Protein AF-A0A258BRL9-F1 (afdb_monomer)

Solvent-accessible surface area (backbone atoms only — not comparable to full-atom values): 5324 Å² total; per-residue (Å²): 135,86,53,68,63,62,70,72,47,56,81,84,67,71,77,72,85,86,58,103,59,87,52,66,67,58,55,35,51,52,52,17,51,52,26,44,75,72,68,35,58,66,58,18,46,59,39,51,69,74,47,59,73,71,61,27,62,68,45,43,66,61,46,54,53,51,51,51,49,54,52,50,54,51,54,52,49,54,54,54,50,63,74,68,54,76,90,125

Secondary structure (DSSP, 8-state):
---HHHHHSTTTT-----SSS--HHHHHHHHHHHHHHTT-HHHHHHHHTT--HHHHHHHHHHHHHHHHHHHHHHHHHHHHHHTTS---

Foldseek 3Di:
DQQVCCVLCPPVPPPPCPDPDPDLLVVLCVQLSVCVVVVNLVSSLVSLVPDDDPSVVSCPVVSVVSVVVVVVVVVVVVVVVVVVDPDD

Radius of gyration: 17.31 Å; Cα contacts (8 Å, |Δi|>4): 47; chains: 1; bounding box: 36×28×56 Å

Nearest PDB structures (foldseek):
  4epf-assembly1_B  TM=7.807E-01  e=7.216E+00  Yersinia pestis
  7vci-assembly1_M  TM=4.460E-01  e=6.807E+00  Xenopus laevis

Mean predicted aligned error: 10.1 Å

Sequence (88 aa):
MKNMIDRVFGDAVTVRPANKRENPVVTTLDTASKALAAGDLSASVKALATLEGNAARAAQDWTRDANRRITLEAVLEDVRLSLIEPEN

pLDDT: mean 81.98, std 19.31, range [40.81, 97.88]

Structure (mmCIF, N/CA/C/O backbone):
data_AF-A0A258BRL9-F1
#
_entry.id   AF-A0A258BRL9-F1
#
loop_
_atom_site.group_PDB
_atom_site.id
_atom_site.type_symbol
_atom_site.label_atom_id
_atom_site.label_alt_id
_atom_site.label_comp_id
_atom_site.label_asym_id
_atom_site.label_entity_id
_atom_site.label_seq_id
_atom_site.pdbx_PDB_ins_code
_atom_site.Cartn_x
_atom_site.Cartn_y
_atom_site.Cartn_z
_atom_site.occupancy
_atom_site.B_iso_or_equiv
_atom_site.auth_seq_id
_atom_site.auth_comp_id
_atom_site.auth_asym_id
_atom_site.auth_atom_id
_atom_site.pdbx_PDB_model_num
ATOM 1 N N . MET A 1 1 ? -2.669 -18.944 -8.624 1.00 41.34 1 MET A N 1
ATOM 2 C CA . MET A 1 1 ? -3.156 -17.606 -8.222 1.00 41.34 1 MET A CA 1
ATOM 3 C C . MET A 1 1 ? -2.403 -16.590 -9.059 1.00 41.34 1 MET A C 1
ATOM 5 O O . MET A 1 1 ? -1.185 -16.656 -9.075 1.00 41.34 1 MET A O 1
ATOM 9 N N . LYS A 1 2 ? -3.095 -15.753 -9.837 1.00 46.56 2 LYS A N 1
ATOM 10 C CA . LYS A 1 2 ? -2.455 -14.723 -10.671 1.00 46.56 2 LYS A CA 1
ATOM 11 C C . LYS A 1 2 ? -2.163 -13.524 -9.762 1.00 46.56 2 LYS A C 1
ATOM 13 O O . LYS A 1 2 ? -3.094 -13.047 -9.112 1.00 46.56 2 LYS A O 1
ATOM 18 N N . ASN A 1 3 ? -0.899 -13.122 -9.633 1.00 59.22 3 ASN A N 1
ATOM 19 C CA . ASN A 1 3 ? -0.488 -12.114 -8.654 1.00 59.22 3 ASN A CA 1
ATOM 20 C C . ASN A 1 3 ? -1.054 -10.737 -9.034 1.00 59.22 3 ASN A C 1
ATOM 22 O O . ASN A 1 3 ? -1.208 -10.420 -10.211 1.00 59.22 3 ASN A O 1
ATOM 26 N N . MET A 1 4 ? -1.372 -9.907 -8.034 1.00 61.50 4 MET A N 1
ATOM 27 C CA . MET A 1 4 ? -1.917 -8.551 -8.226 1.00 61.50 4 MET A CA 1
ATOM 28 C C . MET A 1 4 ? -1.057 -7.712 -9.186 1.00 61.50 4 MET A C 1
ATOM 30 O O . MET A 1 4 ? -1.586 -6.935 -9.972 1.00 61.50 4 MET A O 1
ATOM 34 N N . ILE A 1 5 ? 0.260 -7.924 -9.165 1.00 59.44 5 ILE A N 1
ATOM 35 C CA . ILE A 1 5 ? 1.227 -7.237 -10.026 1.00 59.44 5 ILE A CA 1
ATOM 36 C C . ILE A 1 5 ? 0.995 -7.566 -11.506 1.00 59.44 5 ILE A C 1
ATOM 38 O O . ILE A 1 5 ? 0.896 -6.650 -12.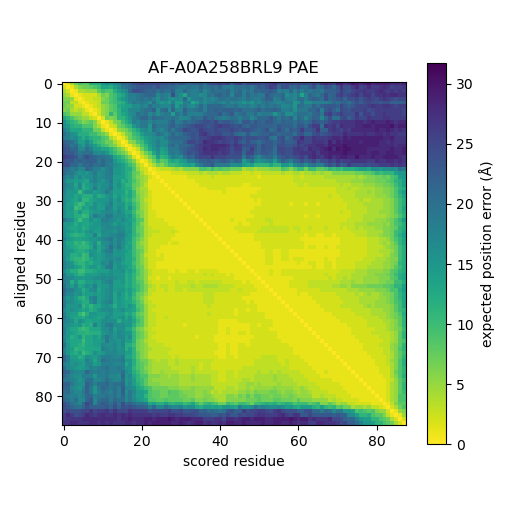316 1.00 59.44 5 ILE A O 1
ATOM 42 N N . ASP A 1 6 ? 0.771 -8.833 -11.862 1.00 58.88 6 ASP A N 1
ATOM 43 C CA . ASP A 1 6 ? 0.445 -9.218 -13.246 1.00 58.88 6 ASP A CA 1
ATOM 44 C C . ASP A 1 6 ? -0.879 -8.603 -13.722 1.00 58.88 6 ASP A C 1
ATOM 46 O O . ASP A 1 6 ? -1.111 -8.441 -14.919 1.00 58.88 6 ASP A O 1
ATOM 50 N N . ARG A 1 7 ? -1.775 -8.290 -12.779 1.00 60.16 7 ARG A N 1
ATOM 51 C CA . ARG A 1 7 ? -3.088 -7.698 -13.050 1.00 60.16 7 ARG A CA 1
ATOM 52 C C . ARG A 1 7 ? -3.026 -6.183 -13.231 1.00 60.16 7 ARG A C 1
ATOM 54 O O . ARG A 1 7 ? -3.754 -5.660 -14.064 1.00 60.16 7 ARG A O 1
ATOM 61 N N . VAL A 1 8 ? -2.200 -5.497 -12.444 1.00 61.75 8 VAL A N 1
ATOM 62 C CA . VAL A 1 8 ? -2.076 -4.028 -12.452 1.00 61.75 8 VAL A CA 1
ATOM 63 C C . VAL A 1 8 ? -1.089 -3.557 -13.523 1.00 61.75 8 VAL A C 1
ATOM 65 O O . VAL A 1 8 ? -1.318 -2.532 -14.153 1.00 61.75 8 VAL A O 1
ATOM 68 N N . PHE A 1 9 ? -0.026 -4.321 -13.777 1.00 60.88 9 PHE A N 1
ATOM 69 C CA . PHE A 1 9 ? 1.054 -3.941 -14.696 1.00 60.88 9 PHE A CA 1
ATOM 70 C C . PHE A 1 9 ? 1.055 -4.740 -16.015 1.00 60.88 9 PHE A C 1
ATOM 72 O O . PHE A 1 9 ? 2.016 -4.665 -16.784 1.00 60.88 9 PHE A O 1
ATOM 79 N N . GLY A 1 10 ? -0.004 -5.517 -16.272 1.00 47.84 10 GLY A N 1
ATOM 80 C CA . GLY A 1 10 ? -0.113 -6.428 -17.414 1.00 47.84 10 GLY A CA 1
ATOM 81 C C . GLY A 1 10 ? 0.129 -5.760 -18.776 1.00 47.84 10 GLY A C 1
ATOM 82 O O . GLY A 1 10 ? -0.391 -4.684 -19.057 1.00 47.84 10 GLY A O 1
ATOM 83 N N . ASP A 1 11 ? 0.9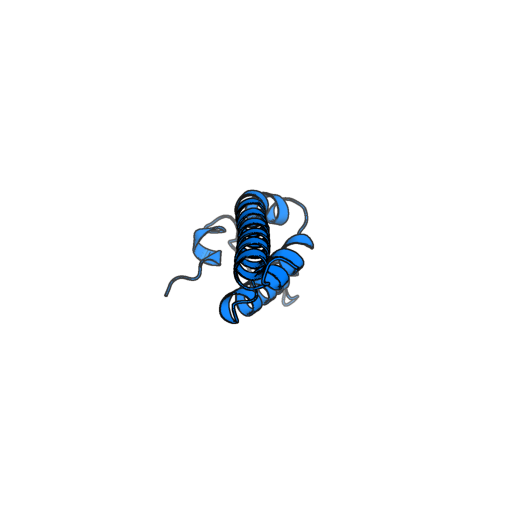24 -6.439 -19.608 1.00 49.94 11 ASP A N 1
ATOM 84 C CA . ASP A 1 11 ? 1.407 -6.100 -20.964 1.00 49.94 11 ASP A CA 1
ATOM 85 C C . ASP A 1 11 ? 2.394 -4.925 -21.096 1.00 49.94 11 ASP A C 1
ATOM 87 O O . ASP A 1 11 ? 3.326 -4.992 -21.902 1.00 49.94 11 ASP A O 1
ATOM 91 N N . ALA A 1 12 ? 2.299 -3.898 -20.247 1.00 46.97 12 ALA A N 1
ATOM 92 C CA . ALA A 1 12 ? 3.257 -2.783 -20.240 1.00 46.97 12 ALA A CA 1
ATOM 93 C C . ALA A 1 12 ? 4.671 -3.197 -19.771 1.00 46.97 12 ALA A C 1
ATOM 95 O O . ALA A 1 12 ? 5.655 -2.512 -20.054 1.00 46.97 12 ALA A O 1
ATOM 96 N N . VAL A 1 13 ? 4.782 -4.336 -19.078 1.00 45.50 13 VAL A N 1
ATOM 97 C CA . VAL A 1 13 ? 6.032 -4.910 -18.559 1.00 45.50 13 VAL A CA 1
ATOM 98 C C . VAL A 1 13 ? 6.333 -6.237 -19.269 1.00 45.50 13 VAL A C 1
ATOM 100 O O . VAL A 1 13 ? 6.480 -7.287 -18.653 1.00 45.50 13 VAL A O 1
ATOM 103 N N . THR A 1 14 ? 6.453 -6.221 -20.598 1.00 45.62 14 THR A N 1
ATOM 104 C CA . THR A 1 14 ? 7.140 -7.321 -21.296 1.00 45.62 14 THR A CA 1
ATOM 105 C C . THR A 1 14 ? 8.646 -7.119 -21.124 1.00 45.62 14 THR A C 1
ATOM 107 O O . THR A 1 14 ? 9.302 -6.455 -21.928 1.00 45.62 14 THR A O 1
ATOM 110 N N . VAL A 1 15 ? 9.217 -7.644 -20.036 1.00 52.53 15 VAL A N 1
ATOM 111 C CA . VAL A 1 15 ? 10.666 -7.583 -19.796 1.00 52.53 15 VAL A CA 1
ATOM 112 C C . VAL A 1 15 ? 11.349 -8.561 -20.750 1.00 52.53 15 VAL A C 1
ATOM 114 O O . VAL A 1 15 ? 11.476 -9.748 -20.467 1.00 52.53 15 VAL A O 1
ATOM 117 N N . ARG A 1 16 ? 11.783 -8.082 -21.917 1.00 44.09 16 ARG A N 1
ATOM 118 C CA . ARG A 1 16 ? 12.711 -8.835 -22.767 1.00 44.09 16 ARG A CA 1
ATOM 119 C C . ARG A 1 16 ? 14.042 -8.914 -22.002 1.00 44.09 16 ARG A C 1
ATOM 121 O O . ARG A 1 16 ? 14.621 -7.856 -21.744 1.00 44.09 16 ARG A O 1
ATOM 128 N N . PRO A 1 17 ? 14.543 -10.098 -21.599 1.00 44.38 17 PRO A N 1
ATOM 129 C CA . PRO A 1 17 ? 15.762 -10.181 -20.806 1.00 44.38 17 PRO A CA 1
ATOM 130 C C . PRO A 1 17 ? 16.952 -9.957 -21.739 1.00 44.38 17 PRO A C 1
ATOM 132 O O . PRO A 1 17 ? 17.517 -10.896 -22.288 1.00 44.38 17 PRO A O 1
ATOM 135 N N . ALA A 1 18 ? 17.296 -8.693 -21.984 1.00 40.81 18 ALA A N 1
ATOM 136 C CA . ALA A 1 18 ? 18.408 -8.359 -22.864 1.00 40.81 18 ALA A CA 1
ATOM 137 C C . ALA A 1 18 ? 19.761 -8.424 -22.150 1.00 40.81 18 ALA A C 1
ATOM 139 O O . ALA A 1 18 ? 20.765 -8.530 -22.834 1.00 40.81 18 ALA A O 1
ATOM 140 N N . ASN A 1 19 ? 19.825 -8.395 -20.814 1.00 41.97 19 ASN A N 1
ATOM 141 C CA . ASN A 1 19 ? 21.082 -8.520 -20.075 1.00 41.97 19 ASN A CA 1
ATOM 142 C C . ASN A 1 19 ? 20.827 -8.989 -18.638 1.00 41.97 19 ASN A C 1
ATOM 144 O O . ASN A 1 19 ? 19.869 -8.554 -18.008 1.00 41.97 19 ASN A O 1
ATOM 148 N N . LYS A 1 20 ? 21.711 -9.846 -18.110 1.00 50.59 20 LYS A N 1
ATOM 149 C CA . LYS A 1 20 ? 21.753 -10.340 -16.718 1.00 50.59 20 LYS A CA 1
ATOM 150 C C . LYS A 1 20 ? 22.081 -9.230 -15.691 1.00 50.59 20 LYS A C 1
ATOM 152 O O . LYS A 1 20 ? 22.999 -9.375 -14.891 1.00 50.59 20 LYS A O 1
ATOM 157 N N . ARG A 1 21 ? 21.382 -8.096 -15.732 1.00 54.19 21 ARG A N 1
ATOM 158 C CA . ARG A 1 21 ? 21.316 -7.120 -14.638 1.00 54.19 21 ARG A CA 1
ATOM 159 C C . ARG A 1 21 ? 19.890 -7.154 -14.121 1.00 54.19 21 ARG A C 1
ATOM 161 O O . ARG A 1 21 ? 18.962 -7.007 -14.912 1.00 54.19 21 ARG A O 1
ATOM 168 N N . GLU A 1 22 ? 19.729 -7.390 -12.824 1.00 63.84 22 GLU A N 1
ATOM 169 C CA . GLU A 1 22 ? 18.427 -7.273 -12.171 1.00 63.84 22 GLU A CA 1
ATOM 170 C C . GLU A 1 22 ? 17.813 -5.917 -12.526 1.00 63.84 22 GLU A C 1
ATOM 172 O O . GLU A 1 22 ? 18.442 -4.870 -12.365 1.00 63.84 22 GLU A O 1
ATOM 177 N N . ASN A 1 23 ? 16.610 -5.947 -13.100 1.00 81.38 23 ASN A N 1
ATOM 178 C CA . ASN A 1 23 ? 15.886 -4.732 -13.426 1.00 81.38 23 ASN A CA 1
ATOM 179 C C . ASN A 1 23 ? 15.419 -4.111 -12.098 1.00 81.38 23 ASN A C 1
ATOM 181 O O . ASN A 1 23 ? 14.634 -4.754 -11.400 1.00 81.38 23 ASN A O 1
ATOM 185 N N . PRO A 1 24 ? 15.848 -2.885 -11.751 1.00 84.62 24 PRO A N 1
ATOM 186 C CA . PRO A 1 24 ? 15.527 -2.276 -10.461 1.00 84.62 24 PRO A CA 1
ATOM 187 C C . PRO A 1 24 ? 14.016 -2.158 -10.225 1.00 84.62 24 PRO A C 1
ATOM 189 O O . PRO A 1 24 ? 13.560 -2.328 -9.100 1.00 84.62 24 PRO A O 1
ATOM 192 N N . VAL A 1 25 ? 13.220 -1.971 -11.287 1.00 88.19 25 VAL A N 1
ATOM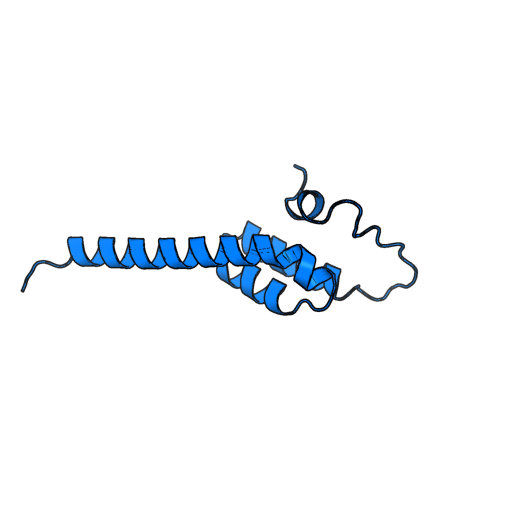 193 C CA . VAL A 1 25 ? 11.752 -1.961 -11.192 1.00 88.19 25 VAL A CA 1
ATOM 194 C C . VAL A 1 25 ? 11.226 -3.322 -10.737 1.00 88.19 25 VAL A C 1
ATOM 196 O O . VAL A 1 25 ? 10.351 -3.385 -9.880 1.00 88.19 25 VAL A O 1
ATOM 199 N N . VAL A 1 26 ? 11.774 -4.418 -11.268 1.00 88.25 26 VAL A N 1
ATOM 200 C CA . VAL A 1 26 ? 11.364 -5.781 -10.895 1.00 88.25 26 VAL A CA 1
ATOM 201 C C . VAL A 1 26 ? 11.714 -6.066 -9.435 1.00 88.25 26 VAL A C 1
ATOM 203 O O . VAL A 1 26 ? 10.877 -6.594 -8.709 1.00 88.25 26 VAL A O 1
ATOM 206 N N . THR A 1 27 ? 12.897 -5.656 -8.976 1.00 91.44 27 THR A N 1
ATOM 207 C CA . THR A 1 27 ? 13.309 -5.814 -7.572 1.00 91.44 27 THR A CA 1
ATOM 208 C C . THR A 1 27 ? 12.412 -5.020 -6.614 1.00 91.44 27 THR A C 1
ATOM 210 O O . THR A 1 27 ? 12.001 -5.539 -5.572 1.00 91.44 27 THR A O 1
ATOM 213 N N . THR A 1 28 ? 12.047 -3.782 -6.966 1.00 93.31 28 THR A N 1
ATOM 214 C CA . THR A 1 28 ? 11.104 -2.972 -6.176 1.00 93.31 28 THR A CA 1
ATOM 215 C C . THR A 1 28 ? 9.716 -3.614 -6.116 1.00 93.31 28 THR A C 1
ATOM 217 O O . THR A 1 28 ? 9.115 -3.681 -5.042 1.00 93.31 28 THR A O 1
ATOM 220 N N . LEU A 1 29 ? 9.217 -4.129 -7.243 1.00 92.06 29 LEU A N 1
ATOM 221 C CA . LEU A 1 29 ? 7.924 -4.812 -7.313 1.00 92.06 29 LEU A CA 1
ATOM 222 C C . LEU A 1 29 ? 7.906 -6.109 -6.489 1.00 92.06 29 LEU A C 1
ATOM 224 O O . LEU A 1 29 ? 6.934 -6.360 -5.778 1.00 92.06 29 LEU A O 1
ATOM 228 N N . ASP A 1 30 ? 8.977 -6.905 -6.525 1.00 92.94 30 ASP A N 1
ATOM 229 C CA . ASP A 1 30 ? 9.117 -8.109 -5.694 1.00 92.94 30 ASP A CA 1
ATOM 230 C C . ASP A 1 30 ? 9.132 -7.765 -4.194 1.00 92.94 30 ASP A C 1
ATOM 232 O O . ASP A 1 30 ? 8.418 -8.382 -3.401 1.00 92.94 30 ASP A O 1
ATOM 236 N N . THR A 1 31 ? 9.868 -6.717 -3.811 1.00 94.75 31 THR A N 1
ATOM 237 C CA . THR A 1 31 ? 9.905 -6.221 -2.425 1.00 94.75 31 THR A CA 1
ATOM 238 C C . THR A 1 31 ? 8.516 -5.791 -1.949 1.00 94.75 31 THR A C 1
ATOM 240 O O . THR A 1 31 ? 8.072 -6.211 -0.878 1.00 94.75 31 THR A O 1
ATOM 243 N N . ALA A 1 32 ? 7.798 -5.010 -2.761 1.00 95.12 32 ALA A N 1
ATOM 244 C CA . ALA A 1 32 ? 6.432 -4.592 -2.4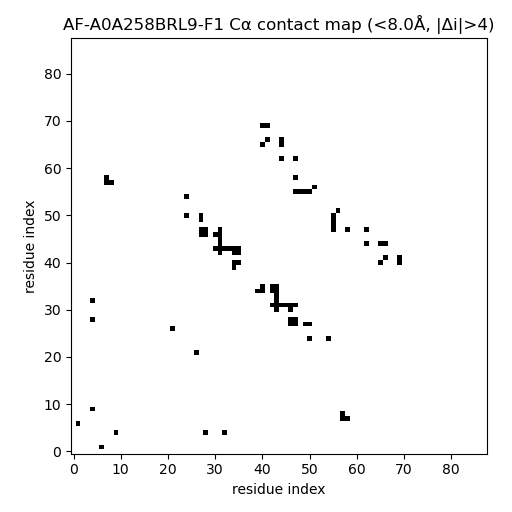57 1.00 95.12 32 ALA A CA 1
ATOM 245 C C . ALA A 1 32 ? 5.482 -5.797 -2.334 1.00 95.12 32 ALA A C 1
ATOM 247 O O . ALA A 1 32 ? 4.710 -5.891 -1.379 1.00 95.12 32 ALA A O 1
ATOM 248 N N . SER A 1 33 ? 5.586 -6.771 -3.246 1.00 93.69 33 SER A N 1
ATOM 249 C CA . SER A 1 33 ? 4.767 -7.988 -3.214 1.00 93.69 33 SER A CA 1
ATOM 250 C C . SER A 1 33 ? 4.991 -8.816 -1.950 1.00 93.69 33 SER A C 1
ATOM 252 O O . SER A 1 33 ? 4.031 -9.354 -1.398 1.00 93.69 33 SER A O 1
ATOM 254 N N . LYS A 1 34 ? 6.241 -8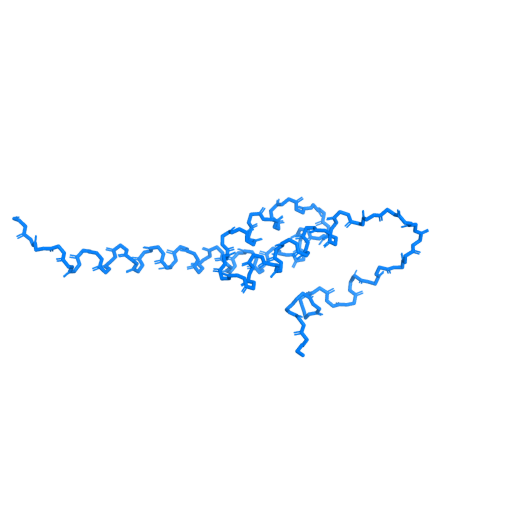.940 -1.492 1.00 95.00 34 LYS A N 1
ATOM 255 C CA . LYS A 1 34 ? 6.583 -9.674 -0.265 1.00 95.00 34 LYS A CA 1
ATOM 256 C C . LYS A 1 34 ? 6.031 -8.985 0.979 1.00 95.00 34 LYS A C 1
ATOM 258 O O . LYS A 1 34 ? 5.457 -9.663 1.826 1.00 95.00 34 LYS A O 1
ATOM 263 N N . ALA A 1 35 ? 6.146 -7.660 1.061 1.00 95.44 35 ALA A N 1
ATOM 264 C CA . ALA A 1 35 ? 5.560 -6.881 2.150 1.00 95.44 35 ALA A CA 1
ATOM 265 C C . ALA A 1 35 ? 4.035 -7.058 2.209 1.00 95.44 35 ALA A C 1
ATOM 267 O O . ALA A 1 35 ? 3.487 -7.386 3.260 1.00 95.44 35 ALA A O 1
ATOM 268 N N . LEU A 1 36 ? 3.358 -6.964 1.059 1.00 93.44 36 LEU A N 1
ATOM 269 C CA . LEU A 1 36 ? 1.915 -7.177 0.980 1.00 93.44 36 LEU A CA 1
ATOM 270 C C . LEU A 1 36 ? 1.509 -8.603 1.388 1.00 93.44 36 LEU A C 1
ATOM 272 O O . LEU A 1 36 ? 0.533 -8.774 2.114 1.00 93.44 36 LEU A O 1
ATOM 276 N N . ALA A 1 37 ? 2.260 -9.624 0.961 1.00 93.94 37 ALA A N 1
ATOM 277 C CA . ALA A 1 37 ? 2.015 -11.015 1.351 1.00 93.94 37 ALA A CA 1
ATOM 278 C C . ALA A 1 37 ? 2.208 -11.255 2.859 1.00 93.94 37 ALA A C 1
ATOM 280 O O . ALA A 1 37 ? 1.554 -12.127 3.427 1.00 93.94 37 ALA A O 1
ATOM 281 N N . ALA A 1 38 ? 3.069 -10.467 3.507 1.00 95.69 38 ALA A N 1
ATOM 282 C CA . ALA A 1 38 ? 3.252 -10.460 4.955 1.00 95.69 38 ALA A CA 1
ATOM 283 C C . ALA A 1 38 ? 2.200 -9.614 5.704 1.00 95.69 38 ALA A C 1
ATOM 285 O O . ALA A 1 38 ? 2.229 -9.560 6.930 1.00 95.69 38 ALA A O 1
ATOM 286 N N . GLY A 1 39 ? 1.277 -8.959 4.990 1.00 94.44 39 GLY A N 1
ATOM 287 C CA . GLY A 1 39 ? 0.264 -8.072 5.569 1.00 94.44 39 GLY A CA 1
ATOM 288 C C . GLY A 1 39 ? 0.749 -6.646 5.850 1.00 94.44 39 GLY A C 1
ATOM 289 O O . GLY A 1 39 ? -0.013 -5.848 6.387 1.00 94.44 39 GLY A O 1
ATOM 290 N N . ASP A 1 40 ? 1.976 -6.294 5.462 1.00 97.00 40 ASP A N 1
ATOM 291 C CA . ASP A 1 40 ? 2.552 -4.965 5.675 1.00 97.00 40 ASP A CA 1
ATOM 292 C C . ASP A 1 40 ? 2.289 -4.049 4.468 1.00 97.00 40 ASP A C 1
ATOM 294 O O . ASP A 1 40 ? 3.112 -3.877 3.557 1.00 97.00 40 ASP A O 1
ATOM 298 N N . LEU A 1 41 ? 1.089 -3.462 4.448 1.00 96.25 41 LEU A N 1
ATOM 299 C CA . LEU A 1 41 ? 0.673 -2.539 3.392 1.00 96.25 41 LEU A CA 1
ATOM 300 C C . LEU A 1 41 ? 1.542 -1.268 3.359 1.00 96.25 41 LEU A C 1
ATOM 302 O O . LEU A 1 41 ? 1.858 -0.768 2.278 1.00 96.25 41 LEU A O 1
ATOM 306 N N . SER A 1 42 ? 1.983 -0.783 4.522 1.00 97.56 42 SER A N 1
ATOM 307 C CA . SER A 1 42 ? 2.833 0.406 4.651 1.00 97.56 42 SER A CA 1
ATOM 308 C C . SER A 1 42 ? 4.219 0.187 4.043 1.00 97.56 42 SER A C 1
ATOM 310 O O . SER A 1 42 ? 4.697 1.029 3.275 1.00 97.56 42 SER A O 1
ATOM 312 N N . ALA A 1 43 ? 4.859 -0.955 4.310 1.00 97.31 43 ALA A N 1
ATOM 313 C CA . ALA A 1 43 ? 6.133 -1.302 3.685 1.00 97.31 43 ALA A CA 1
ATOM 314 C C . ALA A 1 43 ? 5.991 -1.518 2.173 1.00 97.31 43 ALA A C 1
ATOM 316 O O . ALA A 1 43 ? 6.872 -1.106 1.415 1.00 97.31 43 ALA A O 1
ATOM 317 N N . SER A 1 44 ? 4.867 -2.081 1.715 1.00 97.12 44 SER A N 1
ATOM 318 C CA . SER A 1 44 ? 4.582 -2.199 0.281 1.00 97.12 44 SER A CA 1
ATOM 319 C C . SER A 1 44 ? 4.500 -0.827 -0.397 1.00 97.12 44 SER A C 1
ATOM 321 O O . SER A 1 44 ? 5.116 -0.625 -1.442 1.00 97.12 44 SER A O 1
ATOM 323 N N . VAL A 1 45 ? 3.779 0.132 0.193 1.00 97.44 45 VAL A N 1
ATOM 324 C CA . VAL A 1 45 ? 3.691 1.509 -0.323 1.00 97.44 45 VAL A CA 1
ATOM 325 C C . VAL A 1 45 ? 5.063 2.183 -0.332 1.00 97.44 45 VAL A C 1
ATOM 327 O O . VAL A 1 45 ? 5.445 2.794 -1.330 1.00 97.44 45 VAL A O 1
ATOM 330 N N . LYS A 1 46 ? 5.838 2.030 0.748 1.00 97.50 46 LYS A N 1
ATOM 331 C CA . LYS A 1 46 ? 7.185 2.602 0.861 1.00 97.50 46 LYS A CA 1
ATOM 332 C C . LYS A 1 46 ? 8.134 2.072 -0.214 1.00 97.50 46 LYS A C 1
ATOM 334 O O . LYS A 1 46 ? 8.927 2.845 -0.744 1.00 97.50 46 LYS A O 1
ATOM 339 N N . ALA A 1 47 ? 8.047 0.786 -0.549 1.00 96.12 47 ALA A N 1
ATOM 340 C CA . ALA A 1 47 ? 8.830 0.206 -1.634 1.00 96.12 47 ALA A CA 1
ATOM 341 C C . ALA A 1 47 ? 8.445 0.822 -2.990 1.00 96.12 47 ALA A C 1
ATOM 343 O O . ALA A 1 47 ? 9.319 1.266 -3.727 1.00 96.12 47 ALA A O 1
ATOM 344 N N . LEU A 1 48 ? 7.150 0.923 -3.308 1.00 95.62 48 LEU A N 1
ATOM 345 C CA . LEU A 1 48 ? 6.707 1.493 -4.589 1.00 95.62 48 LEU A CA 1
ATOM 346 C C . LEU A 1 48 ? 7.007 2.990 -4.736 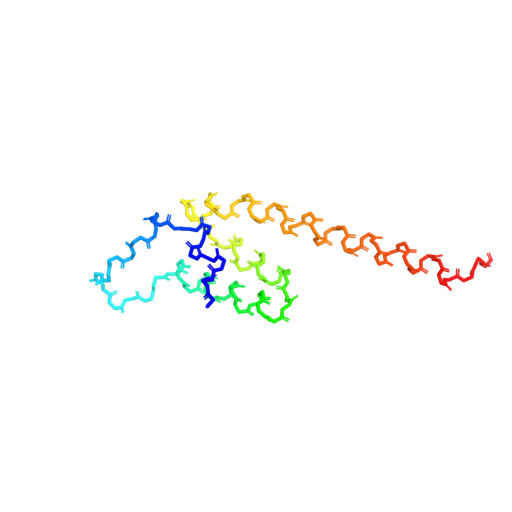1.00 95.62 48 LEU A C 1
ATOM 348 O O . LEU A 1 48 ? 7.170 3.462 -5.859 1.00 95.62 48 LEU A O 1
ATOM 352 N N . ALA A 1 49 ? 7.130 3.730 -3.631 1.00 95.25 49 ALA A N 1
ATOM 353 C CA . ALA A 1 49 ? 7.483 5.149 -3.648 1.00 95.25 49 ALA A CA 1
ATOM 354 C C . ALA A 1 49 ? 8.877 5.434 -4.242 1.00 95.25 49 ALA A C 1
ATOM 356 O O . ALA A 1 49 ? 9.159 6.577 -4.591 1.00 95.25 49 ALA A O 1
ATOM 357 N N . THR A 1 50 ? 9.742 4.421 -4.377 1.00 94.56 50 THR A N 1
ATOM 358 C CA . THR A 1 50 ? 11.061 4.564 -5.015 1.00 94.56 50 THR A CA 1
ATOM 359 C C . THR A 1 50 ? 11.013 4.419 -6.537 1.00 94.56 50 THR A C 1
ATOM 361 O O . THR A 1 50 ? 12.049 4.534 -7.188 1.00 94.56 50 THR A O 1
ATOM 364 N N . LEU A 1 51 ? 9.857 4.073 -7.114 1.00 93.75 51 LEU A N 1
ATOM 365 C CA . LEU A 1 51 ? 9.707 3.979 -8.562 1.00 93.75 51 LEU A CA 1
ATOM 366 C C . LEU A 1 51 ? 9.726 5.373 -9.188 1.00 93.75 51 LEU A C 1
ATOM 368 O O . LEU A 1 51 ? 9.209 6.336 -8.628 1.00 93.75 51 LEU A O 1
ATOM 372 N N . GLU A 1 52 ? 10.239 5.450 -10.413 1.00 91.56 52 GLU A N 1
ATOM 373 C CA . GLU A 1 52 ? 10.254 6.674 -11.214 1.00 91.56 52 GLU A CA 1
ATOM 374 C C . GLU A 1 52 ? 9.625 6.444 -12.598 1.00 91.56 52 GLU A C 1
ATOM 376 O O . GLU A 1 52 ? 9.387 5.313 -13.041 1.00 91.56 52 GLU A O 1
ATOM 381 N N . GLY A 1 53 ? 9.330 7.540 -13.300 1.00 92.00 53 GLY A N 1
ATOM 382 C CA . GLY A 1 53 ? 8.863 7.512 -14.685 1.00 92.00 53 GLY A CA 1
ATOM 383 C C . GLY A 1 53 ? 7.558 6.734 -14.884 1.00 92.00 53 GLY A C 1
ATOM 384 O O . GLY A 1 53 ? 6.580 6.91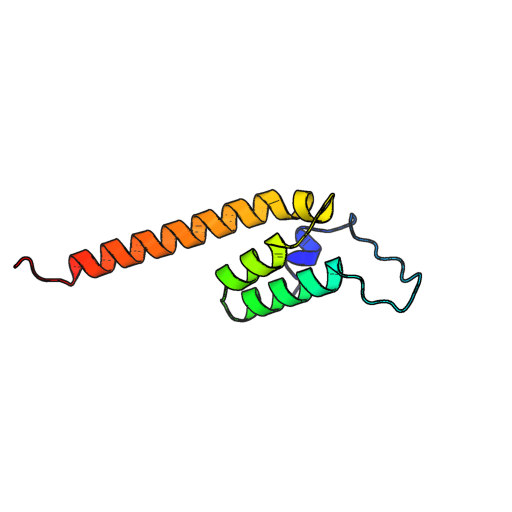6 -14.159 1.00 92.00 53 GLY A O 1
ATOM 385 N N . ASN A 1 54 ? 7.521 5.880 -15.909 1.00 90.00 54 ASN A N 1
ATOM 386 C CA . ASN A 1 54 ? 6.306 5.143 -16.274 1.00 90.00 54 ASN A CA 1
ATOM 387 C C . ASN A 1 54 ? 5.893 4.115 -15.213 1.00 90.00 54 ASN A C 1
ATOM 389 O O . ASN A 1 54 ? 4.699 3.906 -15.020 1.00 90.00 54 ASN A O 1
ATOM 393 N N . ALA A 1 55 ? 6.852 3.522 -14.497 1.00 87.31 55 ALA A N 1
ATOM 394 C CA . ALA A 1 55 ? 6.557 2.581 -13.419 1.00 87.31 55 ALA A CA 1
ATOM 395 C C . ALA A 1 55 ? 5.872 3.284 -12.236 1.00 87.31 55 ALA A C 1
ATOM 397 O O . ALA A 1 55 ? 4.878 2.779 -11.718 1.00 87.31 55 ALA A O 1
ATOM 398 N N . ALA A 1 56 ? 6.338 4.485 -11.872 1.00 91.94 56 ALA A N 1
ATOM 399 C CA . ALA A 1 56 ? 5.695 5.308 -10.845 1.00 91.94 56 ALA A CA 1
ATOM 400 C C . ALA A 1 56 ? 4.258 5.683 -11.227 1.00 91.94 56 ALA A C 1
ATOM 402 O O . ALA A 1 56 ? 3.342 5.533 -10.422 1.00 91.94 56 ALA A O 1
ATOM 403 N N . ARG A 1 57 ? 4.047 6.118 -12.479 1.00 93.25 57 ARG A N 1
ATOM 404 C CA . ARG A 1 57 ? 2.707 6.459 -12.988 1.00 93.25 57 ARG A CA 1
ATOM 405 C C . ARG A 1 57 ? 1.763 5.261 -12.959 1.00 93.25 57 ARG A C 1
ATOM 407 O O . ARG A 1 57 ? 0.625 5.405 -12.535 1.00 93.25 57 ARG A O 1
ATOM 414 N N . ALA A 1 58 ? 2.238 4.081 -13.353 1.00 91.25 58 ALA A N 1
ATOM 415 C CA . ALA A 1 58 ? 1.433 2.861 -13.321 1.00 91.25 58 ALA A CA 1
ATOM 416 C C . ALA A 1 58 ? 1.045 2.438 -11.890 1.00 91.25 58 ALA A C 1
ATOM 418 O O . ALA A 1 58 ? -0.027 1.879 -11.682 1.00 91.25 58 ALA A O 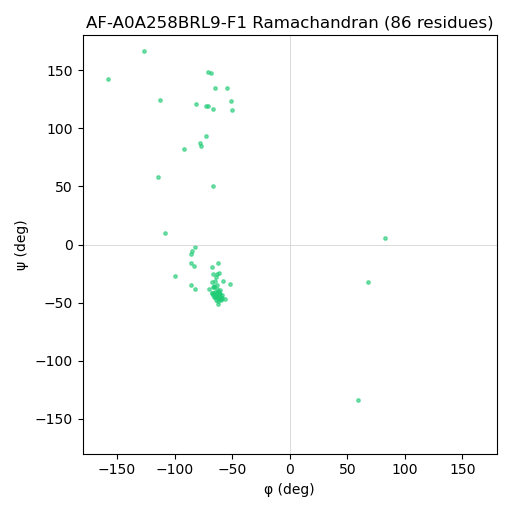1
ATOM 419 N N . ALA A 1 59 ? 1.889 2.726 -10.894 1.00 92.44 59 ALA A N 1
ATOM 420 C CA . ALA A 1 59 ? 1.622 2.417 -9.489 1.00 92.44 59 ALA A CA 1
ATOM 421 C C . ALA A 1 59 ? 0.808 3.499 -8.751 1.00 92.44 59 ALA A C 1
ATOM 423 O O . ALA A 1 59 ? 0.427 3.291 -7.596 1.00 92.44 59 ALA A O 1
ATOM 424 N N . GLN A 1 60 ? 0.560 4.657 -9.372 1.00 93.19 60 GLN A N 1
ATOM 425 C CA . GLN A 1 60 ? 0.044 5.849 -8.697 1.00 93.19 60 GLN A CA 1
ATOM 426 C C . GLN A 1 60 ? -1.344 5.640 -8.080 1.00 93.19 60 GLN A C 1
ATOM 428 O O . GLN A 1 60 ? -1.532 5.921 -6.895 1.00 93.19 60 GLN A O 1
ATOM 433 N N . ASP A 1 61 ? -2.302 5.131 -8.856 1.00 95.38 61 ASP A N 1
ATOM 434 C CA . ASP A 1 61 ? -3.680 4.946 -8.384 1.00 95.38 61 ASP A CA 1
ATOM 435 C C . ASP A 1 61 ? -3.749 3.917 -7.258 1.00 95.38 61 ASP A C 1
ATOM 437 O O . ASP A 1 61 ? -4.331 4.175 -6.204 1.00 95.38 61 ASP A O 1
ATOM 441 N N . TRP A 1 62 ? -3.049 2.795 -7.430 1.00 94.69 62 TRP A N 1
ATOM 442 C CA . TRP A 1 62 ? -2.949 1.772 -6.396 1.00 94.69 62 TRP A CA 1
ATOM 443 C C . TRP A 1 62 ? -2.332 2.324 -5.104 1.00 94.69 62 TRP A C 1
ATOM 445 O O . TRP A 1 62 ? -2.854 2.096 -4.015 1.00 94.69 62 TRP A O 1
ATOM 455 N N . THR A 1 63 ? -1.250 3.100 -5.216 1.00 96.44 63 THR A N 1
ATOM 456 C CA . THR A 1 63 ? -0.561 3.689 -4.059 1.00 96.44 63 THR A CA 1
ATOM 457 C C . THR A 1 63 ? -1.451 4.706 -3.346 1.00 96.44 63 THR A C 1
ATOM 459 O O . THR A 1 63 ? -1.457 4.786 -2.118 1.00 96.44 63 THR A O 1
ATOM 462 N N . ARG A 1 64 ? -2.246 5.473 -4.096 1.00 97.12 64 ARG A N 1
ATOM 463 C CA . ARG A 1 64 ? -3.231 6.407 -3.540 1.00 97.12 64 ARG A CA 1
ATOM 464 C C . ARG A 1 64 ? -4.318 5.678 -2.751 1.00 97.12 64 ARG A C 1
ATOM 466 O O . ARG A 1 64 ? -4.658 6.117 -1.655 1.00 97.12 64 ARG A O 1
ATOM 473 N N . ASP A 1 65 ? -4.834 4.569 -3.268 1.00 96.75 65 ASP A N 1
ATOM 474 C CA . ASP A 1 65 ? -5.855 3.775 -2.580 1.00 96.75 65 ASP A CA 1
ATOM 475 C C . ASP A 1 65 ? -5.298 3.041 -1.354 1.00 96.75 65 ASP A C 1
ATOM 477 O O . ASP A 1 65 ? -5.938 3.028 -0.301 1.00 96.75 65 ASP A O 1
ATOM 481 N N . ALA A 1 66 ? -4.073 2.520 -1.439 1.00 96.38 66 ALA A N 1
ATOM 482 C CA . ALA A 1 66 ? -3.380 1.923 -0.302 1.00 96.38 66 ALA A CA 1
ATOM 483 C C . ALA A 1 66 ? -3.170 2.935 0.837 1.00 96.38 66 ALA A C 1
ATOM 485 O O . ALA A 1 66 ? -3.476 2.635 1.988 1.00 96.38 66 ALA A O 1
ATOM 486 N N . ASN A 1 67 ? -2.736 4.160 0.522 1.00 97.56 67 ASN A N 1
ATOM 487 C CA . ASN A 1 67 ? -2.580 5.217 1.526 1.00 97.56 67 ASN A CA 1
ATOM 488 C C . ASN A 1 67 ? -3.907 5.594 2.196 1.00 97.56 67 ASN A C 1
ATOM 490 O O . ASN A 1 67 ? -3.951 5.765 3.409 1.00 97.56 67 ASN A O 1
ATOM 494 N N . ARG A 1 68 ? -5.011 5.665 1.440 1.00 97.88 68 ARG A N 1
ATOM 495 C CA . ARG A 1 68 ? -6.343 5.906 2.023 1.00 97.88 68 ARG A CA 1
ATOM 496 C C . ARG A 1 68 ? -6.745 4.825 3.008 1.00 97.88 68 ARG A C 1
ATOM 498 O O . ARG A 1 68 ? -7.300 5.140 4.055 1.00 97.88 68 ARG A O 1
ATOM 505 N N . ARG A 1 69 ? -6.475 3.565 2.665 1.00 96.88 69 ARG A N 1
ATOM 506 C CA . ARG A 1 69 ? -6.740 2.437 3.551 1.00 96.88 69 ARG A CA 1
ATOM 507 C C . ARG A 1 69 ? -5.917 2.541 4.834 1.00 96.88 69 ARG A C 1
ATOM 509 O O . ARG A 1 69 ? -6.499 2.415 5.901 1.00 96.88 69 ARG A O 1
ATOM 516 N N . ILE A 1 70 ? -4.621 2.840 4.731 1.00 96.56 70 ILE A N 1
ATOM 517 C CA . ILE A 1 70 ? -3.746 3.051 5.896 1.00 96.56 70 ILE A CA 1
ATOM 518 C C . ILE A 1 70 ? -4.310 4.155 6.802 1.00 96.56 70 ILE A C 1
ATOM 520 O O . ILE A 1 70 ? -4.428 3.965 8.008 1.00 96.56 70 ILE A O 1
ATOM 524 N N . THR A 1 71 ? -4.711 5.295 6.231 1.00 96.75 71 THR A N 1
ATOM 525 C CA . THR A 1 71 ? -5.317 6.389 7.005 1.00 96.75 71 THR A CA 1
ATOM 526 C C . THR A 1 71 ? -6.622 5.967 7.677 1.00 96.75 71 THR A C 1
ATOM 528 O O . THR A 1 71 ? -6.834 6.288 8.841 1.00 96.75 71 THR A O 1
ATOM 531 N N . LEU A 1 72 ? -7.493 5.244 6.969 1.00 97.44 72 LEU A N 1
ATOM 532 C CA . LEU A 1 72 ? -8.753 4.765 7.533 1.00 97.44 72 LEU A CA 1
ATOM 533 C C . LEU A 1 72 ? -8.516 3.786 8.688 1.00 97.44 72 LEU A C 1
ATOM 535 O O . LEU A 1 72 ? -9.174 3.901 9.715 1.00 97.44 72 LEU A O 1
ATOM 539 N N . GLU A 1 73 ? -7.581 2.848 8.533 1.00 95.50 73 GLU A N 1
ATOM 540 C CA . GLU A 1 73 ? -7.220 1.889 9.582 1.00 95.50 73 GLU A CA 1
ATOM 541 C C . GLU A 1 73 ? -6.678 2.603 10.830 1.00 95.50 73 GLU A C 1
ATOM 543 O O . GLU A 1 73 ? -7.092 2.268 11.936 1.00 95.50 73 GLU A O 1
ATOM 548 N N . ALA A 1 74 ? -5.843 3.634 10.661 1.00 95.06 74 ALA A N 1
ATOM 549 C CA . ALA A 1 74 ? -5.352 4.445 11.776 1.00 95.06 74 ALA A CA 1
ATOM 550 C C . ALA A 1 74 ? -6.489 5.184 12.508 1.00 95.06 74 ALA A C 1
ATOM 552 O O . ALA A 1 74 ? -6.607 5.083 13.723 1.00 95.06 74 ALA A O 1
ATOM 553 N N . VAL A 1 75 ? -7.379 5.857 11.768 1.00 96.62 75 VAL A N 1
ATOM 554 C CA . VAL A 1 75 ? -8.521 6.580 12.359 1.00 96.62 75 VAL A CA 1
ATOM 555 C C . VAL A 1 75 ? -9.483 5.630 13.078 1.00 96.62 75 VAL A C 1
ATOM 557 O O . VAL A 1 75 ? -10.029 5.973 14.124 1.00 96.62 75 VAL A O 1
ATOM 560 N N . LEU A 1 76 ? -9.716 4.434 12.532 1.00 96.25 76 LEU A N 1
ATOM 561 C CA . LEU A 1 76 ? -10.571 3.438 13.178 1.00 96.25 76 LEU A CA 1
ATOM 562 C C . LEU A 1 76 ? -9.964 2.920 14.485 1.00 96.25 76 LEU A C 1
ATOM 564 O O . LEU A 1 76 ? -10.710 2.687 15.436 1.00 96.25 76 LEU A O 1
ATOM 568 N N . GLU A 1 77 ? -8.642 2.760 14.546 1.00 94.56 77 GLU A N 1
ATOM 569 C CA . GLU A 1 77 ? -7.964 2.390 15.788 1.00 94.56 77 GLU A CA 1
ATOM 570 C C . GLU A 1 77 ? -8.051 3.519 16.825 1.00 94.56 77 GLU A C 1
ATOM 572 O O . GLU A 1 77 ? -8.389 3.245 17.974 1.00 94.56 77 GLU A O 1
ATOM 577 N N . ASP A 1 78 ? -7.878 4.781 16.423 1.00 94.81 78 ASP A N 1
ATOM 578 C CA . ASP A 1 78 ? -8.046 5.933 17.322 1.00 94.81 78 ASP A CA 1
ATOM 579 C C . ASP A 1 78 ? -9.464 5.986 17.920 1.00 94.81 78 ASP A C 1
ATOM 581 O O . ASP A 1 78 ? -9.640 6.133 19.132 1.00 94.81 78 ASP A O 1
ATOM 585 N N . VAL A 1 79 ? -10.497 5.798 17.087 1.00 94.25 79 VAL A N 1
ATOM 586 C CA . VAL A 1 79 ? -11.894 5.733 17.550 1.00 94.25 79 VAL A CA 1
ATOM 587 C C . VAL A 1 79 ? -12.091 4.561 18.508 1.00 94.25 79 VAL A C 1
ATOM 589 O O . VAL A 1 79 ? -12.709 4.724 19.560 1.00 94.25 79 VAL A O 1
ATOM 592 N N . ARG A 1 80 ? -11.554 3.382 18.183 1.00 93.75 80 ARG A N 1
ATOM 593 C CA . ARG A 1 80 ? -11.647 2.204 19.049 1.00 93.75 80 ARG A CA 1
ATOM 594 C C . ARG A 1 80 ? -11.018 2.464 20.417 1.00 93.75 80 ARG A C 1
ATOM 596 O O . ARG A 1 80 ? -11.624 2.093 21.417 1.00 93.75 80 ARG A O 1
ATOM 603 N N . LEU A 1 81 ? -9.848 3.099 20.468 1.00 93.81 81 LEU A N 1
ATOM 604 C CA . LEU A 1 81 ? -9.176 3.447 21.721 1.00 93.81 81 LEU A CA 1
ATOM 605 C C . LEU A 1 81 ? -10.000 4.448 22.542 1.00 93.81 81 LEU A C 1
ATOM 607 O O . LEU A 1 81 ? -10.211 4.211 23.730 1.00 93.81 81 LEU A O 1
ATOM 611 N N . SER A 1 82 ? -10.575 5.473 21.902 1.00 91.62 82 SER A N 1
ATOM 612 C CA . SER A 1 82 ? -11.426 6.464 22.585 1.00 91.62 82 SER A CA 1
ATOM 613 C C . SER A 1 82 ? -12.691 5.880 23.226 1.00 91.62 82 SER A C 1
ATOM 615 O O . SER A 1 82 ? -13.230 6.459 24.160 1.00 91.62 82 SER A O 1
ATOM 617 N N . LEU A 1 83 ? -13.173 4.733 22.734 1.00 90.06 83 LEU A N 1
ATOM 618 C CA . LEU A 1 83 ? -14.343 4.041 23.286 1.00 90.06 83 LEU A CA 1
ATOM 619 C C . LEU A 1 83 ? -13.993 3.108 24.456 1.00 90.06 83 LEU A C 1
ATOM 621 O O . LEU A 1 83 ? -14.894 2.639 25.150 1.00 90.06 83 LEU A O 1
ATOM 625 N N . ILE A 1 84 ? -12.712 2.780 24.633 1.00 90.38 84 ILE A N 1
ATOM 626 C CA . ILE A 1 84 ? -12.225 1.859 25.670 1.00 90.38 84 ILE A CA 1
ATOM 627 C C . ILE A 1 84 ? -11.664 2.637 26.868 1.00 90.38 84 ILE A C 1
ATOM 629 O O . ILE A 1 84 ? -11.697 2.127 27.989 1.00 90.38 84 ILE A O 1
ATOM 633 N N . GLU A 1 85 ? -11.173 3.860 26.660 1.00 74.12 85 GLU A N 1
ATOM 634 C CA . GLU A 1 85 ? -10.773 4.744 27.754 1.00 74.12 85 GLU A CA 1
ATOM 635 C C . GLU A 1 85 ? -12.021 5.284 28.484 1.00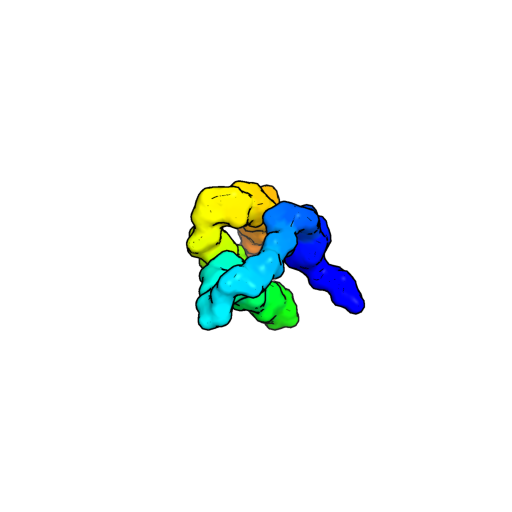 74.12 85 GLU A C 1
ATOM 637 O O . GLU A 1 85 ? -12.860 5.930 27.855 1.00 74.12 85 GLU A O 1
ATOM 642 N N . PRO A 1 86 ? -12.198 5.021 29.795 1.00 58.97 86 PRO A N 1
ATOM 643 C CA . PRO A 1 86 ? -13.277 5.644 30.551 1.00 58.97 86 PRO A CA 1
ATOM 644 C C . PRO A 1 86 ? -13.040 7.158 30.610 1.00 58.97 86 PRO A C 1
ATOM 646 O O . PRO A 1 86 ? -11.920 7.593 30.882 1.00 58.97 86 PRO A O 1
ATOM 649 N N . GLU A 1 87 ? -14.090 7.948 30.363 1.00 60.28 87 GLU A N 1
ATOM 650 C CA . GLU A 1 87 ? -14.085 9.392 30.625 1.00 60.28 87 GLU A CA 1
ATOM 651 C C . GLU A 1 87 ? -13.580 9.628 32.063 1.00 60.28 87 GLU A C 1
ATOM 653 O O . GLU A 1 87 ? -14.197 9.151 33.018 1.00 60.28 87 GLU A O 1
ATOM 658 N N . ASN A 1 88 ? -12.430 10.299 32.207 1.00 54.38 88 ASN A N 1
ATOM 659 C CA . ASN A 1 88 ? -11.934 10.789 33.499 1.00 54.38 88 ASN A CA 1
ATOM 660 C C . ASN A 1 88 ? -12.695 12.046 33.919 1.00 54.38 88 ASN A C 1
ATOM 662 O O . ASN A 1 88 ? -12.796 12.969 33.077 1.00 54.38 88 ASN A O 1
#